Protein AF-A0A4Y5Z4P2-F1 (afdb_monomer_lite)

Foldseek 3Di:
DPVLQQVLLLVVVVVQVVVVCVVPQVDLCSSCVLLVHHSVVSVVSVVPDGQDLVSSQSNCVSVVHDPCNSRDHDDPPPD

Secondary structure (DSSP, 8-state):
-HHHHHHHHHHHHHHHHHHHHHTT--SHHHHHHHTTS-HHHHHHHHTT----HHHHHHHHHHTTPPTTGGGSPPPP---

Sequence (79 aa):
MEATSNAIRRARLLEVLSELKRDGASSPADRAMLLGIGSDDLARLLKGAPVSDALAEEIEFLMCRPRGWMDTAMEPALA

Structure (mmCIF, N/CA/C/O backbone):
data_AF-A0A4Y5Z4P2-F1
#
_entry.id   AF-A0A4Y5Z4P2-F1
#
loop_
_atom_site.group_PDB
_atom_site.id
_atom_site.type_symbol
_atom_site.label_atom_id
_atom_site.label_alt_id
_atom_site.label_comp_id
_atom_site.label_asym_id
_atom_site.label_entity_id
_atom_site.label_seq_id
_atom_site.pdbx_PDB_ins_code
_atom_site.Cartn_x
_atom_site.Cartn_y
_atom_site.Cartn_z
_atom_site.occupancy
_atom_site.B_iso_or_equiv
_atom_site.auth_seq_id
_atom_site.auth_comp_id
_atom_site.auth_asym_id
_atom_site.auth_atom_id
_atom_site.pdbx_PDB_model_num
ATOM 1 N N . MET A 1 1 ? -12.250 -11.509 15.112 1.00 53.59 1 MET A N 1
ATOM 2 C CA . MET A 1 1 ? -12.040 -10.065 14.866 1.00 53.59 1 MET A CA 1
ATOM 3 C C . MET A 1 1 ? -11.138 -9.773 13.660 1.00 53.59 1 MET A C 1
ATOM 5 O O . MET A 1 1 ? -10.888 -8.608 13.408 1.00 53.59 1 MET A O 1
ATOM 9 N N . GLU A 1 2 ? -10.699 -10.758 12.863 1.00 54.72 2 GLU A N 1
ATOM 10 C CA . GLU A 1 2 ? -9.760 -10.482 11.752 1.00 54.72 2 GLU A CA 1
ATOM 11 C C . GLU A 1 2 ? -10.416 -10.086 10.419 1.00 54.72 2 GLU A C 1
ATOM 13 O O . GLU A 1 2 ? -9.863 -9.286 9.669 1.00 54.72 2 GLU A O 1
ATOM 18 N N . ALA A 1 3 ? -11.623 -10.584 10.130 1.00 59.72 3 ALA A N 1
ATOM 19 C CA . ALA A 1 3 ? -12.286 -10.349 8.842 1.00 59.72 3 ALA A CA 1
ATOM 20 C C . ALA A 1 3 ? -12.593 -8.860 8.569 1.00 59.72 3 ALA A C 1
ATOM 22 O O . ALA A 1 3 ? -12.551 -8.417 7.423 1.00 59.72 3 ALA A O 1
ATOM 23 N N . THR A 1 4 ? -12.862 -8.076 9.619 1.00 62.94 4 THR A N 1
ATOM 24 C CA . THR A 1 4 ? -13.178 -6.644 9.505 1.00 62.94 4 THR A CA 1
ATOM 25 C C . THR A 1 4 ? -11.940 -5.799 9.187 1.00 62.94 4 THR A C 1
ATOM 27 O O . THR A 1 4 ? -12.030 -4.898 8.358 1.00 62.94 4 THR A O 1
ATOM 30 N N . SER A 1 5 ? -10.776 -6.113 9.774 1.00 80.12 5 SER A N 1
ATOM 31 C CA . SER A 1 5 ? -9.520 -5.381 9.515 1.00 80.12 5 SER A CA 1
ATOM 32 C C . SER A 1 5 ? -9.075 -5.544 8.059 1.00 80.12 5 SER A C 1
ATOM 34 O O . SER A 1 5 ? -8.727 -4.567 7.398 1.00 80.12 5 SER A O 1
ATOM 36 N N . ASN A 1 6 ? -9.202 -6.748 7.492 1.00 88.38 6 ASN A N 1
ATOM 37 C CA . ASN A 1 6 ? -8.793 -6.967 6.107 1.00 88.38 6 ASN A CA 1
ATOM 38 C C . ASN A 1 6 ? -9.678 -6.236 5.084 1.00 88.38 6 ASN A C 1
ATOM 40 O O . ASN A 1 6 ? -9.181 -5.711 4.088 1.00 88.38 6 ASN A O 1
ATOM 44 N N . ALA A 1 7 ? -10.984 -6.156 5.352 1.00 89.38 7 ALA A N 1
ATOM 45 C CA . ALA A 1 7 ? -11.909 -5.389 4.525 1.00 89.38 7 ALA A CA 1
ATOM 46 C C . ALA A 1 7 ? -11.574 -3.885 4.535 1.00 89.38 7 ALA A C 1
ATOM 48 O O . ALA A 1 7 ? -11.590 -3.256 3.476 1.00 89.38 7 ALA A O 1
ATOM 49 N N . ILE A 1 8 ? -11.209 -3.332 5.701 1.00 93.00 8 ILE A N 1
ATOM 50 C CA . ILE A 1 8 ? -10.764 -1.936 5.835 1.00 93.00 8 ILE A CA 1
ATOM 51 C C . ILE A 1 8 ? -9.482 -1.702 5.027 1.00 93.00 8 ILE A C 1
ATOM 53 O O . ILE A 1 8 ? -9.458 -0.828 4.159 1.00 93.00 8 ILE A O 1
ATOM 57 N N . ARG A 1 9 ? -8.458 -2.541 5.220 1.00 94.31 9 ARG A N 1
ATOM 58 C CA . ARG A 1 9 ? -7.189 -2.446 4.479 1.00 94.31 9 ARG A CA 1
ATOM 59 C C . ARG A 1 9 ? -7.380 -2.544 2.973 1.00 94.31 9 ARG A C 1
ATOM 61 O O . ARG A 1 9 ? -6.723 -1.836 2.216 1.00 94.31 9 ARG A O 1
ATOM 68 N N . ARG A 1 10 ? -8.298 -3.398 2.514 1.00 93.31 10 ARG A N 1
ATOM 69 C CA . ARG A 1 10 ? -8.636 -3.515 1.091 1.00 93.31 10 ARG A CA 1
ATOM 70 C C . ARG A 1 10 ? -9.273 -2.234 0.555 1.00 93.31 10 ARG A C 1
ATOM 72 O O . ARG A 1 10 ? -8.915 -1.808 -0.539 1.00 93.31 10 ARG A O 1
ATOM 79 N N . ALA A 1 11 ? -10.198 -1.625 1.295 1.00 93.25 11 ALA A N 1
ATOM 80 C CA . ALA A 1 11 ? -10.799 -0.354 0.897 1.00 93.25 11 ALA A CA 1
ATOM 81 C C . ALA A 1 11 ? -9.735 0.753 0.786 1.00 93.25 11 ALA A C 1
ATOM 83 O O . ALA A 1 11 ? -9.669 1.436 -0.235 1.00 93.25 11 ALA A O 1
ATOM 84 N N . ARG A 1 12 ? -8.831 0.838 1.770 1.00 95.12 12 ARG A N 1
ATOM 85 C CA . ARG A 1 12 ? -7.686 1.763 1.765 1.00 95.12 12 ARG A CA 1
ATOM 86 C C . ARG A 1 12 ? -6.706 1.505 0.623 1.00 95.12 12 ARG A C 1
ATOM 88 O O . ARG A 1 12 ? -6.275 2.442 -0.039 1.00 95.12 12 ARG A O 1
ATOM 95 N N . LEU A 1 13 ? -6.421 0.244 0.306 1.00 95.31 13 LEU A N 1
ATOM 96 C CA . LEU A 1 13 ? -5.609 -0.103 -0.861 1.00 95.31 13 LEU A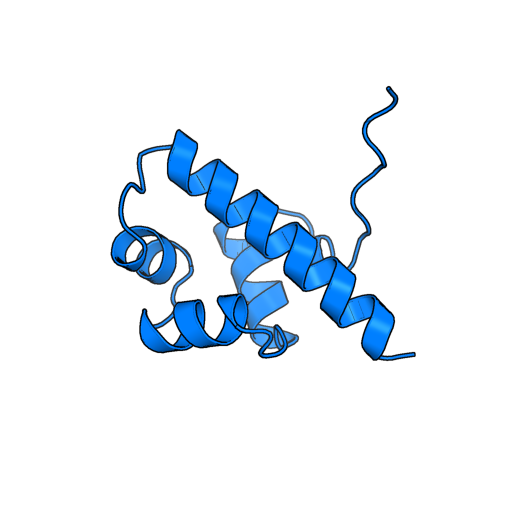 CA 1
ATOM 97 C C . LEU A 1 13 ? -6.258 0.393 -2.163 1.00 95.31 13 LEU A C 1
ATOM 99 O O . LEU A 1 13 ? -5.574 0.936 -3.025 1.00 95.31 13 LEU A O 1
ATOM 103 N N . LEU A 1 14 ? -7.574 0.234 -2.327 1.00 94.56 14 LEU A N 1
ATOM 104 C CA . LEU A 1 14 ? -8.282 0.720 -3.518 1.00 94.56 14 LEU A CA 1
ATOM 105 C C . LEU A 1 14 ? -8.294 2.253 -3.613 1.00 94.56 14 LEU A C 1
ATOM 107 O O . LEU A 1 14 ? -8.200 2.789 -4.721 1.00 94.56 14 LEU A O 1
ATOM 111 N N . GLU A 1 15 ? -8.376 2.947 -2.475 1.00 94.94 15 GLU A N 1
ATOM 112 C CA . GLU A 1 15 ? -8.187 4.399 -2.382 1.00 94.94 15 GLU A CA 1
ATOM 113 C C . GLU A 1 15 ? -6.794 4.779 -2.897 1.00 94.94 15 GLU A C 1
ATOM 115 O O . GLU A 1 15 ? -6.700 5.499 -3.890 1.00 94.94 15 GLU A O 1
ATOM 120 N N . VAL A 1 16 ? -5.729 4.193 -2.341 1.00 95.69 16 VAL A N 1
ATOM 121 C CA . VAL A 1 16 ? -4.336 4.428 -2.765 1.00 95.69 16 VAL A CA 1
ATOM 122 C C . VAL A 1 16 ? -4.146 4.178 -4.262 1.00 95.69 16 VAL A C 1
ATOM 124 O O . VAL A 1 16 ? -3.600 5.016 -4.975 1.00 95.69 16 VAL A O 1
ATOM 127 N N . LEU A 1 17 ? -4.647 3.061 -4.793 1.00 95.56 17 LEU A N 1
ATOM 128 C CA . LEU A 1 17 ? -4.539 2.761 -6.226 1.00 95.56 17 LEU A CA 1
ATOM 129 C C . LEU A 1 17 ? -5.283 3.776 -7.103 1.00 95.56 17 LEU A C 1
ATOM 131 O O . LEU A 1 17 ? -4.894 3.995 -8.255 1.00 95.56 17 LEU A O 1
ATOM 135 N N . SER A 1 18 ? -6.354 4.376 -6.583 1.00 94.19 18 SER A N 1
ATOM 136 C CA . SER A 1 18 ? -7.086 5.449 -7.257 1.00 94.19 18 SER A CA 1
ATOM 137 C C . SER A 1 18 ? -6.322 6.772 -7.194 1.00 94.19 18 SER A C 1
ATOM 139 O O . SER A 1 18 ? -6.300 7.491 -8.191 1.00 94.19 18 SER A O 1
ATOM 141 N N . GLU A 1 19 ? -5.656 7.078 -6.077 1.00 94.75 19 GLU A N 1
ATOM 142 C CA . GLU A 1 19 ? -4.744 8.223 -5.947 1.00 94.75 19 GLU A CA 1
ATOM 143 C C . GLU A 1 19 ? -3.591 8.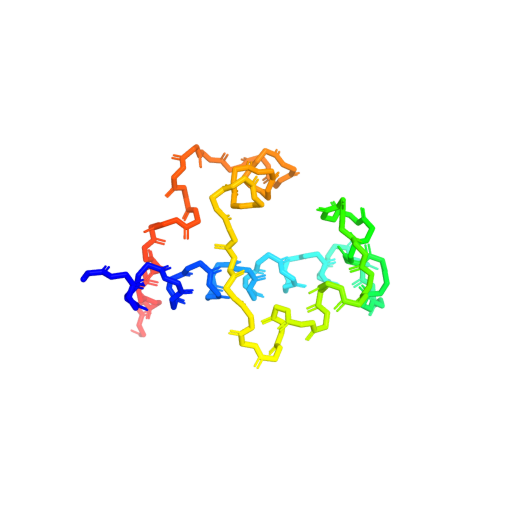119 -6.944 1.00 94.75 19 GLU A C 1
ATOM 145 O O . GLU A 1 19 ? -3.471 8.972 -7.819 1.00 94.75 19 GLU A O 1
ATOM 150 N N . LEU A 1 20 ? -2.864 6.999 -6.934 1.00 94.69 20 LEU A N 1
ATOM 151 C CA . LEU A 1 20 ? -1.754 6.750 -7.855 1.00 94.69 20 LEU A CA 1
ATOM 152 C C . LEU A 1 20 ? -2.184 6.851 -9.323 1.00 94.69 20 LEU A C 1
ATOM 154 O O . LEU A 1 20 ? -1.451 7.372 -10.161 1.00 94.69 20 LEU A O 1
ATOM 158 N N . LYS A 1 21 ? -3.395 6.380 -9.656 1.00 94.25 21 LYS A N 1
ATOM 159 C CA . LYS A 1 21 ? -3.953 6.540 -11.005 1.00 94.25 21 LYS A CA 1
ATOM 160 C C . LYS A 1 21 ? -4.114 8.012 -11.388 1.00 94.25 21 LYS A C 1
ATOM 162 O O . LYS A 1 21 ? -3.822 8.357 -12.531 1.00 94.25 21 LYS A O 1
ATOM 167 N N . ARG A 1 22 ? -4.614 8.857 -10.479 1.00 93.56 22 ARG A N 1
ATOM 168 C CA . ARG A 1 22 ? -4.764 10.303 -10.723 1.00 93.56 22 ARG A CA 1
ATOM 169 C C . ARG A 1 22 ? -3.409 10.987 -10.880 1.00 93.56 22 ARG A C 1
ATOM 171 O O . ARG A 1 22 ? -3.298 11.881 -11.711 1.00 93.56 22 ARG A O 1
ATOM 178 N N . ASP A 1 23 ? -2.398 10.497 -10.171 1.00 93.06 23 ASP A N 1
ATOM 179 C CA . ASP A 1 23 ? -1.031 11.027 -10.202 1.00 93.06 23 ASP A CA 1
ATOM 180 C C . ASP A 1 23 ? -0.203 10.518 -11.401 1.00 93.06 23 ASP A C 1
ATOM 182 O O . ASP A 1 23 ? 0.975 10.839 -11.540 1.00 93.06 23 ASP A O 1
ATOM 186 N N . GLY A 1 24 ? -0.818 9.745 -12.306 1.00 93.06 24 GLY A N 1
ATOM 187 C CA . GLY A 1 24 ? -0.222 9.337 -13.581 1.00 93.06 24 GLY A CA 1
ATOM 188 C C . GLY A 1 24 ? 0.215 7.873 -13.667 1.00 93.06 24 GLY A C 1
ATOM 189 O O . GLY A 1 24 ? 0.583 7.428 -14.757 1.00 93.06 24 GLY A O 1
ATOM 190 N N . ALA A 1 25 ? 0.105 7.086 -12.587 1.00 94.06 25 ALA A N 1
ATOM 191 C CA . ALA A 1 25 ? 0.371 5.643 -12.597 1.00 94.06 25 ALA A CA 1
ATOM 192 C C . ALA A 1 25 ? -0.749 4.892 -13.342 1.00 94.06 25 ALA A C 1
ATOM 194 O O . ALA A 1 25 ? -1.740 4.394 -12.781 1.00 94.06 25 ALA A O 1
ATOM 195 N N . SER A 1 26 ? -0.612 4.873 -14.663 1.00 89.06 26 SER A N 1
ATOM 196 C CA . SER A 1 26 ? -1.676 4.489 -15.584 1.00 89.06 26 SER A CA 1
ATOM 197 C C . SER A 1 26 ? -1.824 2.974 -15.691 1.00 89.06 26 SER A C 1
ATOM 199 O O . SER A 1 26 ? -2.952 2.489 -15.829 1.00 89.06 26 SER A O 1
ATOM 201 N N . SER A 1 27 ? -0.729 2.217 -15.555 1.00 93.25 27 SER A N 1
ATOM 202 C CA . SER A 1 27 ? -0.758 0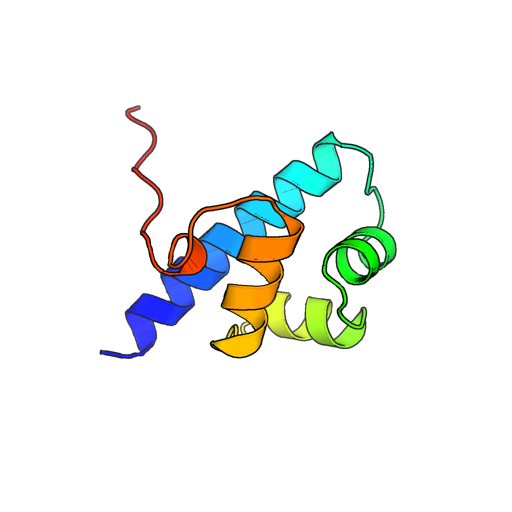.756 -15.605 1.00 93.25 27 SER A CA 1
ATOM 203 C C . SER A 1 27 ? -0.771 0.106 -14.209 1.00 93.25 27 SER A C 1
ATOM 205 O O . SER A 1 27 ? -0.301 0.694 -13.232 1.00 93.25 27 SER A O 1
ATOM 207 N N . PRO A 1 28 ? -1.290 -1.132 -14.080 1.00 90.62 28 PRO A N 1
ATOM 208 C CA . PRO A 1 28 ? -1.157 -1.910 -12.847 1.00 90.62 28 PRO A CA 1
ATOM 209 C C . PRO A 1 28 ? 0.301 -2.157 -12.443 1.00 90.62 28 PRO A C 1
ATOM 211 O O . PRO A 1 28 ? 0.598 -2.176 -11.253 1.00 90.62 28 PRO A O 1
ATOM 214 N N . ALA A 1 29 ? 1.202 -2.309 -13.418 1.00 93.62 29 ALA A N 1
ATOM 215 C CA . ALA A 1 29 ? 2.624 -2.518 -13.163 1.00 93.62 29 ALA A CA 1
ATOM 216 C C . ALA A 1 29 ? 3.270 -1.284 -12.516 1.00 93.62 29 ALA A C 1
ATOM 218 O O . ALA A 1 29 ? 3.995 -1.431 -11.535 1.00 93.62 29 ALA A O 1
ATOM 219 N N . ASP A 1 30 ? 2.930 -0.078 -12.986 1.00 94.62 30 ASP A N 1
ATOM 220 C CA . ASP A 1 30 ? 3.426 1.173 -12.392 1.00 94.62 30 ASP A CA 1
ATOM 221 C C . ASP A 1 30 ? 2.981 1.301 -10.935 1.00 94.62 30 ASP A C 1
ATOM 223 O O . ASP A 1 30 ? 3.771 1.650 -10.064 1.00 94.62 30 ASP A O 1
ATOM 227 N N . ARG A 1 31 ? 1.717 0.969 -10.644 1.00 95.38 31 ARG A N 1
ATOM 228 C CA . ARG A 1 31 ? 1.190 1.019 -9.272 1.00 95.38 31 ARG A CA 1
ATOM 229 C C . ARG A 1 31 ? 1.846 -0.018 -8.372 1.00 95.38 31 ARG A C 1
ATOM 231 O O . ARG A 1 31 ? 2.158 0.301 -7.235 1.00 95.38 31 ARG A O 1
ATOM 238 N N . ALA A 1 32 ? 2.066 -1.235 -8.868 1.00 94.88 32 ALA A N 1
ATOM 239 C CA . ALA A 1 32 ? 2.770 -2.268 -8.114 1.00 94.88 32 ALA A CA 1
ATOM 240 C C . ALA A 1 32 ? 4.194 -1.811 -7.763 1.00 94.88 32 ALA A C 1
ATOM 242 O O . ALA A 1 32 ? 4.593 -1.881 -6.604 1.00 94.88 32 ALA A O 1
ATOM 243 N N . MET A 1 33 ? 4.906 -1.244 -8.743 1.00 94.62 33 MET A N 1
ATOM 244 C CA . MET A 1 33 ? 6.246 -0.689 -8.561 1.00 94.62 33 MET A CA 1
ATOM 245 C C . MET A 1 33 ? 6.270 0.453 -7.535 1.00 94.62 33 MET A C 1
ATOM 247 O O . MET A 1 33 ? 7.128 0.454 -6.659 1.00 94.62 33 MET A O 1
ATOM 251 N N . LEU A 1 34 ? 5.324 1.396 -7.608 1.00 93.56 34 LEU A N 1
ATOM 252 C CA . LEU A 1 34 ? 5.226 2.512 -6.657 1.00 93.56 34 LEU A CA 1
ATOM 253 C C . LEU A 1 34 ? 4.879 2.063 -5.232 1.00 93.56 34 LEU A C 1
ATOM 255 O O . LEU A 1 34 ? 5.247 2.742 -4.283 1.00 93.56 34 LEU A O 1
ATOM 259 N N . LEU A 1 35 ? 4.207 0.920 -5.085 1.00 93.56 35 LEU A N 1
ATOM 260 C CA . LEU A 1 35 ? 3.921 0.290 -3.794 1.00 93.56 35 LEU A CA 1
ATOM 261 C C . LEU A 1 35 ? 5.016 -0.687 -3.337 1.00 93.56 35 LEU A C 1
ATOM 263 O O . LEU A 1 35 ? 4.831 -1.371 -2.335 1.00 93.56 35 LEU A O 1
ATOM 267 N N . GLY A 1 36 ? 6.127 -0.805 -4.072 1.00 92.19 36 GLY A N 1
ATOM 268 C CA . GLY A 1 36 ? 7.226 -1.707 -3.719 1.00 92.19 36 GLY A CA 1
ATOM 269 C C . GLY A 1 36 ? 6.884 -3.201 -3.808 1.00 92.19 36 GLY A C 1
ATOM 270 O O . GLY A 1 36 ? 7.592 -4.019 -3.226 1.00 92.19 36 GLY A O 1
ATOM 271 N N . ILE A 1 37 ? 5.821 -3.580 -4.529 1.00 94.62 37 ILE A N 1
ATOM 272 C CA . ILE A 1 37 ? 5.359 -4.973 -4.657 1.00 94.62 37 ILE A CA 1
ATOM 273 C C . ILE A 1 37 ? 5.413 -5.484 -6.099 1.00 94.62 37 ILE A C 1
ATOM 275 O O . ILE A 1 37 ? 5.421 -4.728 -7.071 1.00 94.62 37 ILE A O 1
ATOM 279 N N . GLY A 1 38 ? 5.404 -6.809 -6.255 1.00 94.44 38 GLY A N 1
ATOM 280 C CA . GLY A 1 38 ? 5.280 -7.444 -7.564 1.00 94.44 38 GLY A CA 1
ATOM 281 C C . GLY A 1 38 ? 3.891 -7.243 -8.182 1.00 94.44 38 GLY A C 1
ATOM 282 O O . GLY A 1 38 ? 2.878 -7.177 -7.485 1.00 94.44 38 GLY A O 1
ATOM 283 N N . SER A 1 39 ? 3.820 -7.216 -9.518 1.00 93.88 39 SER A N 1
ATOM 284 C CA . SER A 1 39 ? 2.537 -7.126 -10.242 1.00 93.88 39 SER A CA 1
ATOM 285 C C . SER A 1 39 ? 1.603 -8.305 -9.938 1.00 93.88 39 SER A C 1
ATOM 287 O O . SER A 1 39 ? 0.391 -8.119 -9.817 1.00 93.88 39 SER A O 1
ATOM 289 N N . ASP A 1 40 ? 2.160 -9.505 -9.753 1.00 95.12 40 ASP A N 1
ATOM 290 C CA . ASP A 1 40 ? 1.395 -10.694 -9.364 1.00 95.12 40 ASP A CA 1
ATOM 291 C C . ASP A 1 40 ? 0.818 -10.570 -7.952 1.00 95.12 40 ASP A C 1
ATOM 293 O O . ASP A 1 40 ? -0.320 -10.980 -7.710 1.00 95.12 40 ASP A O 1
ATOM 297 N N . ASP A 1 41 ? 1.561 -9.964 -7.027 1.00 94.62 41 ASP A N 1
ATOM 298 C CA . ASP A 1 41 ? 1.084 -9.736 -5.665 1.00 94.62 41 ASP A CA 1
ATOM 299 C C . ASP A 1 41 ? -0.018 -8.682 -5.646 1.00 94.62 41 ASP A C 1
ATOM 301 O O . ASP A 1 41 ? -1.069 -8.918 -5.049 1.00 94.62 41 ASP A O 1
ATOM 305 N N . LEU A 1 42 ? 0.129 -7.590 -6.405 1.00 95.19 42 LEU A N 1
ATOM 306 C CA . LEU A 1 42 ? -0.959 -6.631 -6.594 1.00 95.19 42 LEU A CA 1
ATOM 307 C C . LEU A 1 42 ? -2.215 -7.316 -7.159 1.00 95.19 42 LEU A C 1
ATOM 309 O O . LEU A 1 42 ? -3.322 -7.095 -6.666 1.00 95.19 42 LEU A O 1
ATOM 313 N N . ALA A 1 43 ? -2.065 -8.196 -8.152 1.00 94.94 43 ALA A N 1
ATOM 314 C CA . ALA A 1 43 ? -3.186 -8.943 -8.715 1.00 94.94 43 ALA A CA 1
ATOM 315 C C . ALA A 1 43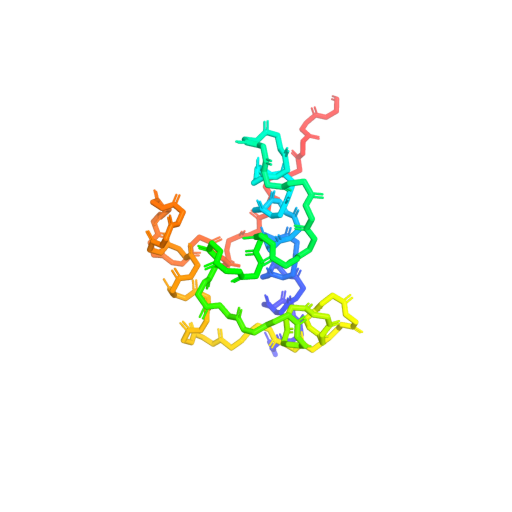 ? -3.850 -9.881 -7.689 1.00 94.94 43 ALA A C 1
ATOM 317 O O . ALA A 1 43 ? -5.077 -10.006 -7.679 1.00 94.94 43 ALA A O 1
ATOM 318 N N . ARG A 1 44 ? -3.075 -10.528 -6.808 1.00 95.31 44 ARG A N 1
ATOM 319 C CA . ARG A 1 44 ? -3.606 -11.358 -5.710 1.00 95.31 44 ARG A CA 1
ATOM 320 C C . ARG A 1 44 ? -4.385 -10.519 -4.703 1.00 95.31 44 ARG A C 1
ATOM 322 O O . ARG A 1 44 ? -5.506 -10.893 -4.356 1.00 95.31 44 ARG A O 1
ATOM 329 N N . LEU A 1 45 ? -3.844 -9.374 -4.288 1.00 94.50 45 LEU A N 1
ATOM 330 C CA . LEU A 1 45 ? -4.521 -8.445 -3.379 1.00 94.50 45 LEU A CA 1
ATOM 331 C C . LEU A 1 45 ? -5.844 -7.972 -3.984 1.00 94.50 45 LEU A C 1
ATOM 333 O O . LEU A 1 45 ? -6.894 -8.076 -3.351 1.00 94.50 45 LEU A O 1
ATOM 337 N N . LEU A 1 46 ? -5.849 -7.585 -5.263 1.00 91.19 46 LEU A N 1
ATOM 338 C CA . LEU A 1 46 ? -7.073 -7.216 -5.983 1.00 91.19 46 LEU A CA 1
ATOM 339 C C . LEU A 1 46 ? -8.090 -8.364 -6.076 1.00 91.19 46 LEU A C 1
ATOM 341 O O . LEU A 1 46 ? -9.292 -8.107 -6.078 1.00 91.19 46 LEU A O 1
ATOM 345 N N . LYS A 1 47 ? -7.650 -9.625 -6.065 1.00 92.94 47 LYS A N 1
ATOM 346 C CA . LYS A 1 47 ? -8.527 -10.811 -6.051 1.00 92.94 47 LYS A CA 1
ATOM 347 C C . LYS A 1 47 ? -9.032 -11.220 -4.664 1.00 92.94 47 LYS A C 1
ATOM 349 O O . LYS A 1 47 ? -9.863 -12.117 -4.586 1.00 92.94 47 LYS A O 1
ATOM 354 N N . GLY A 1 48 ? -8.581 -10.568 -3.593 1.00 91.25 48 GLY A N 1
ATOM 355 C CA . GLY A 1 48 ? -9.051 -10.853 -2.231 1.00 91.25 48 GLY A CA 1
ATOM 356 C C . GLY A 1 48 ? -7.994 -11.436 -1.307 1.00 91.25 48 GLY A C 1
ATOM 357 O O . GLY A 1 48 ? -8.333 -11.791 -0.183 1.00 91.25 48 GLY A O 1
ATOM 358 N N . ALA A 1 49 ? -6.735 -11.540 -1.745 1.00 94.31 49 ALA A N 1
ATOM 359 C CA . ALA A 1 49 ? -5.664 -11.892 -0.826 1.00 94.31 49 ALA A CA 1
ATOM 360 C C . ALA A 1 49 ? -5.540 -10.822 0.274 1.00 94.31 49 ALA A C 1
ATOM 362 O O . ALA A 1 49 ? -5.713 -9.630 -0.008 1.00 94.31 49 ALA A O 1
ATOM 363 N N . PRO A 1 50 ? -5.245 -11.234 1.515 1.00 93.50 50 PRO A N 1
ATOM 364 C CA . PRO A 1 50 ? -5.151 -10.307 2.623 1.00 93.50 50 PRO A CA 1
ATOM 365 C C . PRO A 1 50 ? -3.939 -9.379 2.486 1.00 93.50 50 PRO A C 1
ATOM 367 O O . PRO A 1 50 ? -2.852 -9.818 2.117 1.00 93.50 50 PRO A O 1
ATOM 370 N N . VAL A 1 51 ? -4.113 -8.107 2.857 1.00 93.88 51 VAL A N 1
ATOM 371 C CA . VAL A 1 51 ? -2.989 -7.189 3.097 1.00 93.88 51 VAL A CA 1
ATOM 372 C C . VAL A 1 51 ? -2.358 -7.543 4.446 1.00 93.88 51 VAL A C 1
ATOM 374 O O . VAL A 1 51 ? -3.007 -7.401 5.488 1.00 93.88 51 VAL A O 1
ATOM 377 N N . SER A 1 52 ? -1.120 -8.039 4.423 1.00 93.69 52 SER A N 1
ATOM 378 C CA . SER A 1 52 ? -0.355 -8.346 5.637 1.00 93.69 52 SER A CA 1
ATOM 379 C C . SER A 1 52 ? -0.018 -7.075 6.420 1.00 93.69 52 SER A C 1
ATOM 381 O O . SER A 1 52 ? -0.014 -5.984 5.856 1.00 93.69 52 SER A O 1
ATOM 383 N N . ASP A 1 53 ? 0.299 -7.213 7.709 1.00 94.12 53 ASP A N 1
ATOM 384 C CA . ASP A 1 53 ? 0.697 -6.074 8.553 1.00 94.12 53 ASP A CA 1
ATOM 385 C C . ASP A 1 53 ? 1.924 -5.352 7.989 1.00 94.12 53 ASP A C 1
ATOM 387 O O . ASP A 1 53 ? 1.909 -4.138 7.834 1.00 94.12 53 ASP A O 1
ATOM 391 N N . ALA A 1 54 ? 2.947 -6.110 7.584 1.00 94.00 54 ALA A N 1
ATOM 392 C CA . ALA A 1 54 ? 4.161 -5.546 6.998 1.00 94.00 54 ALA A CA 1
ATOM 393 C C . ALA A 1 54 ? 3.872 -4.749 5.717 1.00 94.00 54 ALA A C 1
ATOM 395 O O . ALA A 1 54 ? 4.425 -3.673 5.518 1.00 94.00 54 ALA A O 1
ATOM 396 N N . LEU A 1 55 ? 2.978 -5.252 4.859 1.00 94.62 55 LEU A N 1
ATOM 397 C CA . LEU A 1 55 ? 2.596 -4.532 3.648 1.00 94.62 55 LEU A CA 1
ATOM 398 C C . LEU A 1 55 ? 1.741 -3.297 3.963 1.00 94.62 55 LEU A C 1
ATOM 400 O O . LEU A 1 55 ? 1.869 -2.285 3.284 1.00 94.62 55 LEU A O 1
ATOM 404 N N . ALA A 1 56 ? 0.869 -3.366 4.969 1.00 95.56 56 ALA A N 1
ATOM 405 C CA . ALA A 1 56 ? 0.088 -2.214 5.401 1.00 95.56 56 ALA A CA 1
ATOM 406 C C . ALA A 1 56 ? 1.003 -1.079 5.889 1.00 95.56 56 ALA A C 1
ATOM 408 O O . ALA A 1 56 ? 0.854 0.048 5.425 1.00 95.56 56 ALA A O 1
ATOM 409 N N . GLU A 1 57 ? 1.984 -1.388 6.742 1.00 95.50 57 GLU A N 1
ATOM 410 C CA . GLU A 1 57 ? 2.965 -0.410 7.234 1.00 95.50 57 GLU A CA 1
ATOM 411 C C . GLU A 1 57 ? 3.818 0.180 6.097 1.00 95.50 57 GLU A C 1
ATOM 413 O O . GLU A 1 57 ? 4.058 1.387 6.066 1.00 95.50 57 GLU A O 1
ATOM 418 N N . GLU A 1 58 ? 4.223 -0.642 5.124 1.00 96.12 58 GLU A N 1
ATOM 419 C CA . GLU A 1 58 ? 4.980 -0.175 3.956 1.00 96.12 58 GLU A CA 1
ATOM 420 C C . GLU A 1 58 ? 4.151 0.784 3.086 1.00 96.12 58 GLU A C 1
ATOM 422 O O . GLU A 1 58 ? 4.629 1.845 2.691 1.00 96.12 58 GLU A O 1
ATOM 427 N N . ILE A 1 59 ? 2.879 0.458 2.827 1.00 95.56 59 ILE A N 1
ATOM 428 C CA . ILE A 1 59 ? 1.969 1.334 2.073 1.00 95.56 59 ILE A CA 1
ATOM 429 C C . ILE A 1 59 ? 1.771 2.666 2.806 1.00 95.56 59 ILE A C 1
ATOM 431 O O . ILE A 1 59 ? 1.779 3.718 2.169 1.00 95.56 59 ILE A O 1
ATOM 435 N N . GLU A 1 60 ? 1.603 2.642 4.131 1.00 96.81 60 GLU A N 1
ATOM 436 C CA . GLU A 1 60 ? 1.481 3.860 4.940 1.00 96.81 60 GLU A CA 1
ATOM 437 C C . GLU A 1 60 ? 2.715 4.748 4.793 1.00 96.81 60 GLU A C 1
ATOM 439 O O . GLU A 1 60 ? 2.583 5.949 4.549 1.00 96.81 60 GLU A O 1
ATOM 444 N N . PHE A 1 61 ? 3.906 4.154 4.871 1.00 96.00 61 PHE A N 1
ATOM 445 C CA . PHE A 1 61 ? 5.165 4.863 4.688 1.00 96.00 61 PHE A CA 1
ATOM 446 C C . PHE A 1 61 ? 5.293 5.466 3.280 1.00 96.00 61 PHE A C 1
ATOM 448 O O . PHE A 1 61 ? 5.517 6.671 3.152 1.00 96.00 61 PHE A O 1
ATOM 455 N N . LEU A 1 62 ? 5.093 4.663 2.229 1.00 95.06 62 LEU A N 1
ATOM 456 C CA . LEU A 1 62 ? 5.232 5.091 0.830 1.00 95.06 62 LEU A CA 1
ATOM 457 C C . LEU A 1 62 ? 4.237 6.189 0.442 1.00 95.06 62 LEU A C 1
ATOM 459 O O . LEU A 1 62 ? 4.566 7.081 -0.338 1.00 95.06 62 LEU A O 1
ATOM 463 N N . MET A 1 63 ? 3.031 6.147 1.008 1.00 94.69 63 MET A N 1
ATOM 464 C CA . MET A 1 63 ? 1.978 7.131 0.750 1.00 94.69 63 MET A CA 1
ATOM 465 C C . MET A 1 63 ? 2.004 8.319 1.723 1.00 94.69 63 MET A C 1
ATOM 467 O O . MET A 1 63 ? 1.072 9.126 1.719 1.00 94.69 63 MET A O 1
ATOM 471 N N . CYS A 1 64 ? 3.038 8.436 2.566 1.00 95.56 64 CY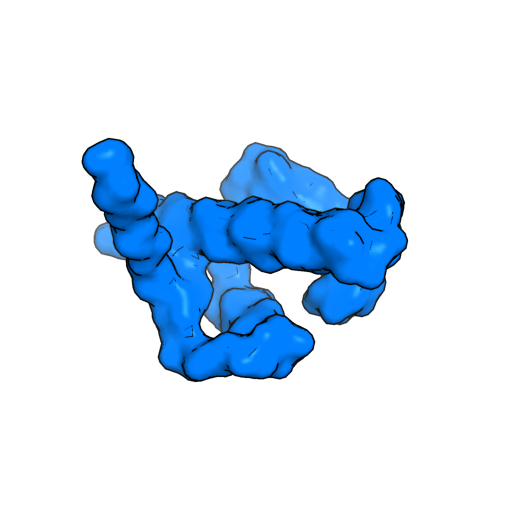S A N 1
ATOM 472 C CA . CYS A 1 64 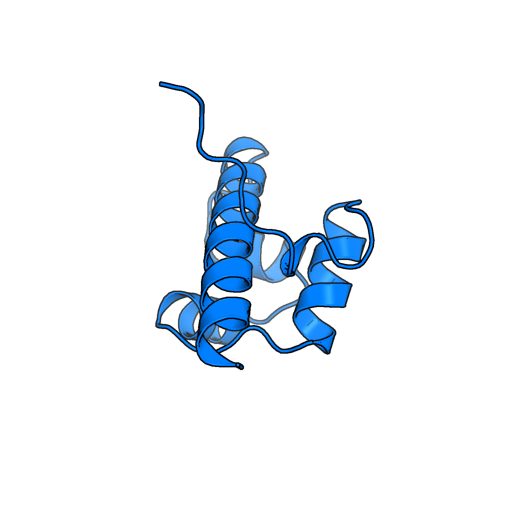? 3.162 9.477 3.590 1.00 95.56 64 CYS A CA 1
ATOM 473 C C . CYS A 1 64 ? 1.919 9.584 4.500 1.00 95.56 64 CYS A C 1
ATOM 475 O O . CYS A 1 64 ? 1.479 10.683 4.856 1.00 95.56 64 CYS A O 1
ATOM 477 N N . ARG A 1 65 ? 1.322 8.445 4.867 1.00 95.94 65 ARG A N 1
ATOM 478 C CA . ARG A 1 65 ? 0.165 8.358 5.767 1.00 95.94 65 ARG A CA 1
ATOM 479 C C . ARG A 1 65 ? 0.611 8.036 7.203 1.00 95.94 65 ARG A C 1
ATOM 481 O O . ARG A 1 65 ? 1.666 7.438 7.402 1.00 95.94 65 ARG A O 1
ATOM 488 N N . PRO A 1 66 ? -0.168 8.426 8.231 1.00 96.44 66 PRO A N 1
ATOM 489 C CA . PRO A 1 66 ? 0.116 8.042 9.613 1.00 96.44 66 PRO A CA 1
ATOM 490 C C . PRO A 1 66 ? 0.074 6.523 9.813 1.00 96.44 66 PRO A C 1
ATOM 492 O O . PRO A 1 66 ? -0.699 5.832 9.151 1.00 96.44 66 PRO A O 1
ATOM 495 N N . ARG A 1 67 ? 0.837 6.021 10.792 1.00 94.75 67 ARG A N 1
ATOM 496 C CA . ARG A 1 67 ? 0.799 4.603 11.175 1.00 94.75 67 ARG A CA 1
ATOM 497 C C . ARG A 1 67 ? -0.610 4.183 11.612 1.00 94.75 67 ARG A C 1
ATOM 499 O O . ARG A 1 67 ? -1.226 4.880 12.419 1.00 94.75 67 ARG A O 1
ATOM 506 N N . GLY A 1 68 ? -1.086 3.037 11.128 1.00 94.62 68 GLY A N 1
ATOM 507 C CA . GLY A 1 68 ? -2.426 2.503 11.410 1.00 94.62 68 GLY A CA 1
ATOM 508 C C . GLY A 1 68 ? -3.543 3.119 10.558 1.00 94.62 68 GLY A C 1
ATOM 509 O O . GLY A 1 68 ? -4.725 2.825 10.762 1.00 94.62 68 GLY A O 1
ATOM 510 N N . TRP A 1 69 ? -3.204 3.971 9.589 1.00 95.69 69 TRP A N 1
ATOM 511 C CA . TRP A 1 69 ? -4.166 4.514 8.635 1.00 95.69 69 TRP A CA 1
ATOM 512 C C . TRP A 1 69 ? -4.831 3.419 7.787 1.00 95.69 69 TRP A C 1
ATOM 514 O O . TRP A 1 69 ? -6.041 3.479 7.562 1.00 95.69 69 TRP A O 1
ATOM 524 N N . MET A 1 70 ? -4.087 2.382 7.389 1.00 94.88 70 MET A N 1
ATOM 525 C CA . MET A 1 70 ? -4.614 1.232 6.643 1.00 94.88 70 MET A CA 1
ATOM 526 C C . MET A 1 70 ? -5.648 0.433 7.445 1.00 94.88 70 MET A C 1
ATOM 528 O O . MET A 1 70 ? -6.488 -0.240 6.852 1.00 94.88 70 MET A O 1
ATOM 532 N N . ASP A 1 71 ? -5.617 0.529 8.774 1.00 95.38 71 ASP A N 1
ATOM 533 C CA . ASP A 1 71 ? -6.558 -0.117 9.696 1.00 95.38 71 ASP A CA 1
ATOM 534 C C . ASP A 1 71 ? -7.727 0.787 10.111 1.00 95.38 71 ASP A C 1
ATOM 536 O O . ASP A 1 71 ? -8.664 0.345 10.780 1.00 95.38 71 ASP A O 1
ATOM 540 N N . THR A 1 72 ? -7.711 2.050 9.688 1.00 92.75 72 THR A N 1
ATOM 541 C CA . THR A 1 72 ? -8.751 3.020 10.018 1.00 92.75 72 THR A CA 1
ATOM 542 C C . THR A 1 72 ? -9.811 3.027 8.926 1.00 92.75 72 THR A C 1
ATOM 544 O O . THR A 1 72 ? -9.510 3.310 7.763 1.00 92.75 72 THR A O 1
ATOM 547 N N . ALA A 1 73 ? -11.066 2.746 9.287 1.00 86.50 73 ALA A N 1
ATOM 548 C CA . ALA A 1 73 ? -12.184 2.771 8.346 1.00 86.50 73 ALA A CA 1
ATOM 549 C C . ALA A 1 73 ? -12.233 4.099 7.575 1.00 86.50 73 ALA A C 1
ATOM 551 O O . ALA A 1 73 ? -11.910 5.160 8.111 1.00 86.50 73 ALA A O 1
ATOM 552 N N . MET A 1 74 ? -12.600 4.037 6.295 1.00 79.56 74 MET A N 1
ATOM 553 C CA . MET A 1 74 ? -12.894 5.252 5.544 1.00 79.56 74 MET A CA 1
ATOM 554 C C . MET A 1 74 ? -14.113 5.910 6.184 1.00 79.56 74 MET A C 1
ATOM 556 O O . MET A 1 74 ? -15.123 5.238 6.402 1.00 79.56 74 MET A O 1
ATOM 560 N N . GLU A 1 75 ? -14.017 7.206 6.478 1.00 75.12 75 GLU A N 1
ATOM 561 C CA . GLU A 1 75 ? -15.201 7.975 6.840 1.00 75.12 75 GLU A CA 1
ATOM 562 C C . GLU A 1 75 ? -16.213 7.824 5.699 1.00 75.12 75 GLU A C 1
ATOM 564 O O . GLU A 1 75 ? -15.835 7.982 4.529 1.00 75.12 75 GLU A O 1
ATOM 569 N N . PRO A 1 76 ? -17.477 7.475 5.989 1.00 61.34 76 PRO A N 1
ATOM 570 C CA . PRO A 1 76 ? -18.492 7.497 4.957 1.00 61.34 76 PRO A CA 1
ATOM 571 C C . PRO A 1 76 ? -18.527 8.920 4.404 1.00 61.34 76 PRO A C 1
ATOM 573 O O . PRO A 1 76 ? -18.676 9.879 5.162 1.00 61.34 76 PRO A O 1
ATOM 576 N N . ALA A 1 77 ? -18.347 9.062 3.089 1.00 57.94 77 ALA A N 1
ATOM 577 C CA . ALA A 1 77 ? -18.557 10.340 2.433 1.00 57.94 77 ALA A CA 1
ATOM 578 C C . ALA A 1 77 ? -19.976 10.790 2.799 1.00 57.94 77 ALA A C 1
ATOM 580 O O . ALA A 1 77 ? -20.942 10.125 2.423 1.00 57.94 77 ALA A O 1
ATOM 581 N N . LEU A 1 78 ? -20.088 11.840 3.616 1.00 55.75 78 LEU A N 1
ATOM 582 C CA . LEU A 1 78 ? -21.369 12.454 3.940 1.00 55.75 78 LEU A CA 1
ATOM 583 C C . LEU A 1 78 ? -22.023 12.818 2.602 1.00 55.75 78 LEU A C 1
ATOM 585 O O . LEU A 1 78 ? -21.463 13.608 1.840 1.00 55.75 78 LEU A O 1
ATOM 589 N N . ALA A 1 79 ? -23.122 12.126 2.301 1.00 44.41 79 ALA A N 1
ATOM 590 C CA . ALA A 1 79 ? -23.908 12.271 1.082 1.00 44.41 79 ALA A CA 1
ATOM 591 C C . ALA A 1 79 ? -24.650 13.611 1.043 1.00 44.41 79 ALA A C 1
ATOM 593 O O . ALA A 1 79 ? -25.059 14.088 2.128 1.00 44.41 79 ALA A O 1
#

Organism: NCBI:txid2589080

Radius of gyration: 12.21 Å; chains: 1; bounding box: 31×24×30 Å

pLDDT: mean 89.61, std 11.84, range [44.41, 96.81]